Protein AF-A0AA35IEB6-F1 (afdb_monomer_lite)

pLDDT: mean 83.84, std 17.32, range [46.31, 97.5]

Secondary structure (DSSP, 8-state):
--HHHHHHHHHHHHHTSHHHHHHTEEEEEPPTTS-HHHHHHHHHHHHTSTTEEEEEETTTTEEEEEEPPPPTTS-----STT----------

Structure (mmCIF, N/CA/C/O backbone):
data_AF-A0AA35IEB6-F1
#
_entry.id   AF-A0AA35IEB6-F1
#
loop_
_atom_site.group_PDB
_atom_site.id
_atom_site.type_symbol
_atom_site.label_atom_id
_atom_site.label_alt_id
_atom_site.label_comp_id
_atom_site.label_asym_id
_atom_site.label_entity_id
_atom_site.label_seq_id
_atom_site.pdbx_PDB_ins_code
_atom_site.Cartn_x
_atom_site.Cartn_y
_atom_site.Cartn_z
_atom_site.occupancy
_atom_site.B_iso_or_equiv
_atom_site.auth_seq_id
_atom_site.auth_comp_id
_atom_site.auth_asym_id
_atom_site.auth_atom_id
_atom_site.pdbx_PDB_model_num
ATOM 1 N N . MET A 1 1 ? -19.417 -1.787 -1.737 1.00 68.88 1 MET A N 1
ATOM 2 C CA . MET A 1 1 ? -17.959 -1.930 -1.629 1.00 68.88 1 MET A CA 1
ATOM 3 C C . MET A 1 1 ? -17.569 -1.643 -0.193 1.00 68.88 1 MET A C 1
ATOM 5 O O . MET A 1 1 ? -17.894 -0.561 0.297 1.00 68.88 1 MET A O 1
ATOM 9 N N . SER A 1 2 ? -16.994 -2.629 0.488 1.00 90.81 2 SER A N 1
ATOM 10 C CA . SER A 1 2 ? -16.496 -2.500 1.859 1.00 90.81 2 SER A CA 1
ATOM 11 C C . SER A 1 2 ? -15.260 -1.589 1.910 1.00 90.81 2 SER A C 1
ATOM 13 O O . SER A 1 2 ? -14.675 -1.257 0.875 1.00 90.81 2 SER A O 1
ATOM 15 N N . GLY A 1 3 ? -14.870 -1.146 3.110 1.00 92.06 3 GLY A N 1
ATOM 16 C CA . GLY A 1 3 ? -13.639 -0.370 3.284 1.00 92.06 3 GLY A CA 1
ATOM 17 C C . GLY A 1 3 ? -12.388 -1.177 2.907 1.00 92.06 3 GLY A C 1
ATOM 18 O O . GLY A 1 3 ? -11.528 -0.656 2.201 1.00 92.06 3 GLY A O 1
ATOM 19 N N . VAL A 1 4 ? -12.359 -2.470 3.258 1.00 94.62 4 VAL A N 1
ATOM 20 C CA . VAL A 1 4 ? -11.296 -3.422 2.879 1.00 94.62 4 VAL A CA 1
ATOM 21 C C . VAL A 1 4 ? -11.160 -3.520 1.360 1.00 94.62 4 VAL A C 1
ATOM 23 O O . VAL A 1 4 ? -10.070 -3.344 0.826 1.00 94.62 4 VAL A O 1
ATOM 26 N N . GLU A 1 5 ? -12.269 -3.735 0.643 1.00 94.75 5 GLU A N 1
ATOM 27 C CA . GLU A 1 5 ? -12.263 -3.837 -0.824 1.00 94.75 5 GLU A CA 1
ATOM 28 C C . GLU A 1 5 ? -11.749 -2.549 -1.476 1.00 94.75 5 GLU A C 1
ATOM 30 O O . GLU A 1 5 ? -10.971 -2.592 -2.428 1.00 94.75 5 GLU A O 1
ATOM 35 N N . ARG A 1 6 ? -12.154 -1.386 -0.952 1.00 95.50 6 ARG A N 1
ATOM 36 C CA . ARG A 1 6 ? -11.710 -0.088 -1.468 1.00 95.50 6 ARG A CA 1
ATOM 37 C C . ARG A 1 6 ? -10.208 0.115 -1.276 1.00 95.50 6 ARG A C 1
ATOM 39 O O . ARG A 1 6 ? -9.537 0.542 -2.216 1.00 95.50 6 ARG A O 1
ATOM 46 N N . LEU A 1 7 ? -9.692 -0.166 -0.079 1.00 96.75 7 LEU A N 1
ATOM 47 C CA . LEU A 1 7 ? -8.265 -0.053 0.214 1.00 96.75 7 LEU A CA 1
ATOM 48 C C . LEU A 1 7 ? -7.462 -1.046 -0.634 1.00 96.75 7 LEU A C 1
ATOM 50 O O . LEU A 1 7 ? -6.495 -0.645 -1.276 1.00 96.75 7 LEU A O 1
ATOM 54 N N . GLY A 1 8 ? -7.912 -2.299 -0.725 1.00 95.75 8 GLY A N 1
ATOM 55 C CA . GLY A 1 8 ? -7.287 -3.326 -1.559 1.00 95.75 8 GLY A CA 1
ATOM 56 C C . GLY A 1 8 ? -7.196 -2.919 -3.032 1.00 95.75 8 GLY A C 1
ATOM 57 O O . GLY A 1 8 ? -6.128 -3.022 -3.632 1.00 95.75 8 GLY A O 1
ATOM 58 N N . LEU A 1 9 ? -8.269 -2.363 -3.607 1.00 95.75 9 LEU A N 1
ATOM 59 C CA . LEU A 1 9 ? -8.252 -1.841 -4.980 1.00 95.75 9 LEU A CA 1
ATOM 60 C C . LEU A 1 9 ? -7.280 -0.669 -5.150 1.00 95.75 9 LEU A C 1
ATOM 62 O O . LEU A 1 9 ? -6.572 -0.604 -6.155 1.00 95.75 9 LEU A O 1
ATOM 66 N N . ARG A 1 10 ? -7.207 0.244 -4.172 1.00 96.81 10 ARG A N 1
ATOM 67 C CA . ARG A 1 10 ? -6.251 1.359 -4.210 1.00 96.81 10 ARG A CA 1
ATOM 68 C C . ARG A 1 10 ? -4.816 0.842 -4.191 1.00 96.81 10 ARG A C 1
ATOM 70 O O . ARG A 1 10 ? -4.026 1.232 -5.044 1.00 96.81 10 ARG A O 1
ATOM 77 N N . VAL A 1 11 ? -4.499 -0.056 -3.262 1.00 96.38 11 VAL A N 1
ATOM 78 C CA . VAL A 1 11 ? -3.169 -0.667 -3.141 1.00 96.38 11 VAL A CA 1
ATOM 79 C C . VAL A 1 11 ? -2.804 -1.431 -4.412 1.00 96.38 11 VAL A C 1
ATOM 81 O O . VAL A 1 11 ? -1.723 -1.223 -4.957 1.00 96.38 11 VAL A O 1
ATOM 84 N N . SER A 1 12 ? -3.722 -2.237 -4.949 1.00 95.12 12 SER A N 1
ATOM 85 C CA . SER A 1 12 ? -3.519 -2.950 -6.213 1.00 95.12 12 SER A CA 1
ATOM 86 C C . SER A 1 12 ? -3.242 -1.986 -7.370 1.00 95.12 12 SER A C 1
ATOM 88 O O . SER A 1 12 ? -2.302 -2.190 -8.137 1.00 95.12 12 SER A O 1
ATOM 90 N N . SER A 1 13 ? -3.994 -0.885 -7.467 1.00 96.62 13 SER A N 1
ATOM 91 C CA . SER A 1 13 ? -3.747 0.149 -8.475 1.00 96.62 13 SER A CA 1
ATOM 92 C C . SER A 1 13 ? -2.380 0.818 -8.311 1.00 96.62 13 SER A C 1
ATOM 94 O O . SER A 1 13 ? -1.769 1.179 -9.315 1.00 96.62 13 SER A O 1
ATOM 96 N N . MET A 1 14 ? -1.899 1.001 -7.077 1.00 97.00 14 MET A N 1
ATOM 97 C CA . MET A 1 14 ? -0.575 1.567 -6.806 1.00 97.00 14 MET A CA 1
ATOM 98 C C . MET A 1 14 ? 0.534 0.599 -7.215 1.00 97.00 14 MET A C 1
ATOM 100 O O . MET A 1 14 ? 1.466 1.008 -7.900 1.00 97.00 14 MET A O 1
ATOM 104 N N . ILE A 1 15 ? 0.412 -0.682 -6.858 1.00 94.94 15 ILE A N 1
ATOM 105 C CA . ILE A 1 15 ? 1.376 -1.727 -7.227 1.00 94.94 15 ILE A CA 1
ATOM 106 C C . ILE A 1 15 ? 1.441 -1.871 -8.748 1.00 94.94 15 ILE A C 1
ATOM 108 O O . ILE A 1 15 ? 2.528 -1.885 -9.317 1.00 94.94 15 ILE A O 1
ATOM 112 N N . ASN A 1 16 ? 0.293 -1.915 -9.426 1.00 93.62 16 ASN A N 1
ATOM 113 C CA . ASN A 1 16 ? 0.213 -2.072 -10.882 1.00 93.62 16 ASN A CA 1
ATOM 114 C C . ASN A 1 16 ? 0.594 -0.809 -11.671 1.00 93.62 16 ASN A C 1
ATOM 116 O O . ASN A 1 16 ? 0.611 -0.829 -12.902 1.00 93.62 16 ASN A O 1
ATOM 120 N N . HIS A 1 17 ? 0.916 0.299 -10.999 1.00 96.12 17 HIS A N 1
ATOM 121 C CA . HIS A 1 17 ? 1.346 1.511 -11.680 1.00 96.12 17 HIS A CA 1
ATOM 122 C C . HIS A 1 17 ? 2.689 1.277 -12.410 1.00 96.12 17 HIS A C 1
ATOM 124 O O . HIS A 1 17 ? 3.612 0.724 -11.809 1.00 96.12 17 HIS A O 1
ATOM 130 N N . PRO A 1 18 ? 2.879 1.739 -13.666 1.00 94.12 18 PRO A N 1
ATOM 131 C CA . PRO A 1 18 ? 4.096 1.453 -14.437 1.00 94.12 18 PRO A CA 1
ATOM 132 C C . PRO A 1 18 ? 5.397 1.856 -13.734 1.00 94.12 18 PRO A C 1
ATOM 134 O O . PRO A 1 18 ? 6.388 1.133 -13.788 1.00 94.12 18 PRO A O 1
ATOM 137 N N . ILE A 1 19 ? 5.384 2.997 -13.037 1.00 95.50 19 ILE A N 1
ATOM 138 C CA . ILE A 1 19 ? 6.541 3.467 -12.260 1.00 95.50 19 ILE A CA 1
ATOM 139 C C . ILE A 1 19 ? 6.813 2.529 -11.077 1.00 95.50 19 ILE A C 1
ATOM 141 O O . ILE A 1 19 ? 7.963 2.182 -10.836 1.00 95.50 19 ILE A O 1
ATOM 145 N N . ALA A 1 20 ? 5.765 2.071 -10.387 1.00 95.81 20 ALA A N 1
ATOM 146 C CA . ALA A 1 20 ? 5.876 1.158 -9.254 1.00 95.81 20 ALA A CA 1
ATOM 147 C C . ALA A 1 20 ? 6.444 -0.202 -9.679 1.00 95.81 20 ALA A C 1
ATOM 149 O O . ALA A 1 20 ? 7.354 -0.716 -9.036 1.00 95.81 20 ALA A O 1
ATOM 150 N N . GLN A 1 21 ? 5.984 -0.741 -10.811 1.00 94.50 21 GLN A N 1
ATOM 151 C CA . GLN A 1 21 ? 6.522 -1.978 -11.383 1.00 94.50 21 GLN A CA 1
ATOM 152 C C . GLN A 1 21 ? 7.996 -1.860 -11.795 1.00 94.50 21 GLN A C 1
ATOM 154 O O . GLN A 1 21 ? 8.736 -2.831 -11.666 1.00 94.50 21 GLN A O 1
ATOM 159 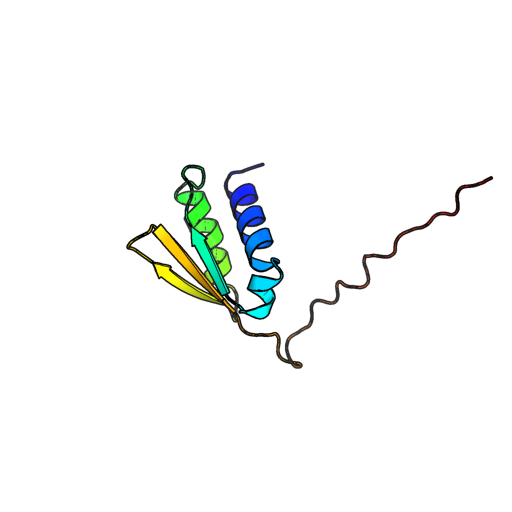N N . GLN A 1 22 ? 8.440 -0.685 -12.258 1.00 92.00 22 GLN A N 1
ATOM 160 C CA . GLN A 1 22 ? 9.847 -0.445 -12.600 1.00 92.00 22 GLN A CA 1
ATOM 161 C C . GLN A 1 22 ? 10.733 -0.292 -11.361 1.00 92.00 22 GLN A C 1
ATOM 163 O O . GLN A 1 22 ? 11.789 -0.913 -11.287 1.00 92.00 22 GLN A O 1
ATOM 168 N N . GLN A 1 23 ? 10.320 0.537 -10.399 1.00 95.25 23 GLN A N 1
ATOM 169 C CA . GLN A 1 23 ? 11.123 0.829 -9.209 1.00 95.25 23 GLN A CA 1
ATOM 170 C C . GLN A 1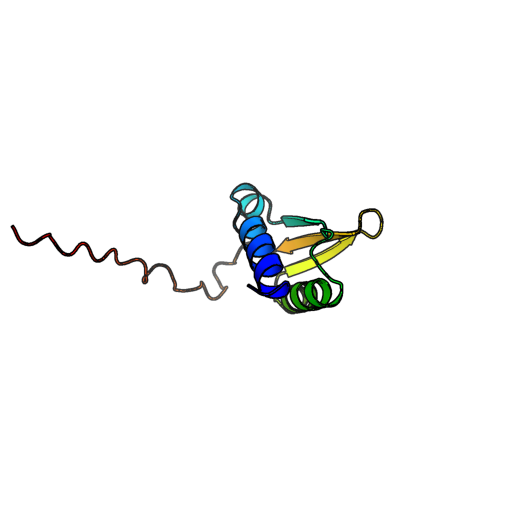 23 ? 11.012 -0.247 -8.125 1.00 95.25 23 GLN A C 1
ATOM 172 O O . GLN A 1 23 ? 11.853 -0.286 -7.233 1.00 95.25 23 GLN A O 1
ATOM 177 N N . ARG A 1 24 ? 9.993 -1.111 -8.218 1.00 95.56 24 ARG A N 1
ATOM 178 C CA . ARG A 1 24 ? 9.719 -2.229 -7.309 1.00 95.56 24 ARG A CA 1
ATOM 179 C C . ARG A 1 24 ? 9.391 -1.826 -5.871 1.00 95.56 24 ARG A C 1
ATOM 181 O O . ARG A 1 24 ? 9.664 -2.559 -4.924 1.00 95.56 24 ARG A O 1
ATOM 188 N N . TRP A 1 25 ? 8.789 -0.653 -5.709 1.00 96.94 25 TRP A N 1
ATOM 189 C CA . TRP A 1 25 ? 8.278 -0.206 -4.420 1.00 96.94 25 TRP A CA 1
ATOM 190 C C . TRP A 1 25 ? 7.151 0.814 -4.558 1.00 96.94 25 TRP A C 1
ATOM 192 O O . TRP A 1 25 ? 7.060 1.519 -5.566 1.00 96.94 25 TRP A O 1
ATOM 202 N N . VAL A 1 26 ? 6.317 0.931 -3.525 1.00 97.50 26 VAL A N 1
ATOM 203 C CA . VAL A 1 26 ? 5.323 2.005 -3.355 1.00 97.50 26 VAL A CA 1
ATOM 204 C C . VAL A 1 26 ? 5.278 2.470 -1.909 1.00 97.50 26 VAL A C 1
ATOM 206 O O . VAL A 1 26 ? 5.566 1.698 -1.002 1.00 97.50 26 VAL A O 1
ATOM 209 N N . VAL A 1 27 ? 4.871 3.719 -1.695 1.00 96.88 27 VAL A N 1
ATOM 210 C CA . VAL A 1 27 ? 4.530 4.238 -0.365 1.00 96.88 27 VAL A CA 1
ATOM 211 C C . VAL A 1 27 ? 3.023 4.416 -0.307 1.00 96.88 27 VAL A C 1
ATOM 213 O O . VAL A 1 27 ? 2.450 5.175 -1.089 1.00 96.88 27 VAL A O 1
ATOM 216 N N . ILE A 1 28 ? 2.373 3.682 0.589 1.00 96.38 28 ILE A N 1
ATOM 217 C CA . ILE A 1 28 ? 0.933 3.735 0.815 1.00 96.38 28 ILE A CA 1
ATOM 218 C C . ILE A 1 28 ? 0.687 4.651 2.000 1.00 96.38 28 ILE A C 1
ATOM 220 O O . ILE A 1 28 ? 0.992 4.301 3.135 1.00 96.38 28 ILE A O 1
ATOM 224 N N . HIS A 1 29 ? 0.087 5.805 1.737 1.00 95.25 29 HIS A N 1
ATOM 225 C CA . HIS A 1 29 ? -0.422 6.669 2.794 1.00 95.25 29 HIS A CA 1
ATOM 226 C C . HIS A 1 29 ? -1.792 6.180 3.250 1.00 95.25 29 HIS A C 1
ATOM 228 O O . HIS A 1 29 ? -2.639 5.816 2.421 1.00 95.25 29 HIS A O 1
ATOM 234 N N . ARG A 1 30 ? -2.013 6.195 4.562 1.00 94.88 30 ARG A N 1
ATOM 235 C CA . ARG A 1 30 ? -3.322 5.943 5.148 1.00 94.88 30 ARG A CA 1
ATOM 236 C C . ARG A 1 30 ? -4.234 7.157 4.955 1.00 94.88 30 ARG A C 1
ATOM 238 O O . ARG A 1 30 ? -3.833 8.282 5.235 1.00 94.88 30 ARG A O 1
ATOM 245 N N . LEU A 1 31 ? -5.450 6.938 4.457 1.00 94.38 31 LEU A N 1
ATOM 246 C CA . LEU A 1 31 ? -6.466 7.983 4.300 1.00 94.38 31 LEU A CA 1
ATOM 247 C C . LEU A 1 31 ? -7.482 7.934 5.441 1.00 94.38 31 LEU A C 1
ATOM 249 O O . LEU A 1 31 ? -7.697 6.886 6.043 1.00 94.38 31 LEU A O 1
ATOM 253 N N . ASP A 1 32 ? -8.214 9.031 5.639 1.00 92.81 32 ASP A N 1
ATOM 254 C CA . ASP A 1 32 ? -9.313 9.117 6.615 1.00 92.81 32 ASP A CA 1
ATOM 255 C C . ASP A 1 32 ? -10.412 8.063 6.387 1.00 92.81 32 ASP A C 1
ATOM 257 O O . ASP A 1 32 ? -11.165 7.724 7.297 1.00 92.81 32 ASP A O 1
ATOM 261 N N . THR A 1 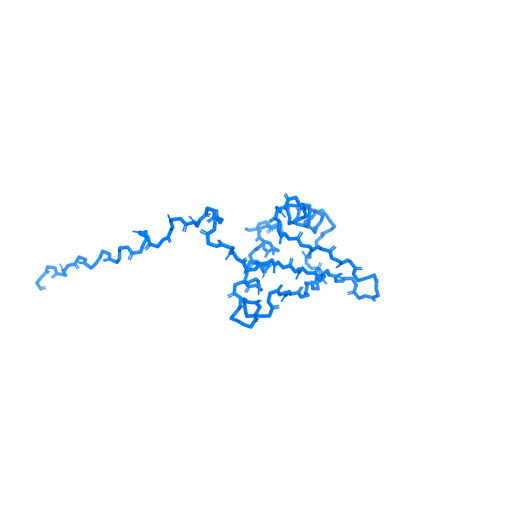33 ? -10.529 7.541 5.160 1.00 91.19 33 THR A N 1
ATOM 262 C CA . THR A 1 33 ? -11.489 6.480 4.822 1.00 91.19 33 THR A CA 1
ATOM 263 C C . THR A 1 33 ? -11.001 5.074 5.151 1.00 91.19 33 THR A C 1
ATOM 265 O O . THR A 1 33 ? -11.789 4.135 5.038 1.00 91.19 33 THR A O 1
ATOM 268 N N . ASP A 1 34 ? -9.727 4.920 5.504 1.00 93.69 34 ASP A N 1
ATOM 269 C CA . ASP A 1 34 ? -9.109 3.639 5.823 1.00 93.69 34 ASP A CA 1
ATOM 270 C C . ASP A 1 34 ? -9.144 3.462 7.345 1.00 93.69 34 ASP A C 1
ATOM 272 O O . ASP A 1 34 ? -8.256 3.911 8.082 1.00 93.69 34 ASP A O 1
ATOM 276 N N . GLY A 1 35 ? -10.225 2.848 7.829 1.00 93.81 35 GLY A N 1
ATOM 277 C CA . GLY A 1 35 ? -10.372 2.513 9.243 1.00 93.81 35 GLY A CA 1
ATOM 278 C C . GLY A 1 35 ? -9.265 1.570 9.724 1.00 93.81 35 GLY A C 1
ATOM 279 O O . GLY A 1 35 ? -8.579 0.934 8.923 1.00 93.81 35 GLY A O 1
ATOM 280 N N . ASP A 1 36 ? -9.052 1.518 11.044 1.00 94.75 36 ASP A N 1
ATOM 281 C CA . ASP A 1 36 ? -7.943 0.750 11.637 1.00 94.75 36 ASP A CA 1
ATOM 282 C C . ASP A 1 36 ? -8.018 -0.721 11.236 1.00 94.75 36 ASP A C 1
ATOM 284 O O . ASP A 1 36 ? -7.033 -1.304 10.797 1.00 94.75 36 ASP A O 1
ATOM 288 N N . ARG A 1 37 ? -9.225 -1.288 11.301 1.00 94.69 37 ARG A N 1
ATOM 289 C CA . ARG A 1 37 ? -9.475 -2.680 10.940 1.00 94.69 37 ARG A CA 1
ATOM 290 C C . ARG A 1 37 ? -9.145 -2.950 9.477 1.00 94.69 37 ARG A C 1
ATOM 292 O O . ARG A 1 37 ? -8.487 -3.936 9.173 1.00 94.69 37 ARG A O 1
ATOM 299 N N . GLU A 1 38 ? -9.636 -2.107 8.572 1.00 95.00 38 GLU A N 1
ATOM 300 C CA . GLU A 1 38 ? -9.405 -2.271 7.140 1.00 95.00 38 GLU A CA 1
ATOM 301 C C . GLU A 1 38 ? -7.917 -2.184 6.809 1.00 95.00 38 GLU A C 1
ATOM 303 O O . GLU A 1 38 ? -7.408 -2.964 6.004 1.00 95.00 38 GLU A O 1
ATOM 308 N N . TRP A 1 39 ? -7.227 -1.240 7.448 1.00 95.81 39 TRP A N 1
ATOM 309 C CA . TRP A 1 39 ? -5.795 -1.050 7.301 1.00 95.81 39 TRP A CA 1
ATOM 310 C C . TRP A 1 39 ? -5.006 -2.262 7.798 1.00 95.81 39 TRP A C 1
ATOM 312 O O . TRP A 1 39 ? -4.185 -2.799 7.057 1.00 95.81 39 TRP A O 1
ATOM 322 N N . GLU A 1 40 ? -5.281 -2.725 9.017 1.00 94.88 40 GLU A N 1
ATOM 323 C CA . GLU A 1 40 ? -4.637 -3.900 9.611 1.00 94.88 40 GLU A CA 1
ATOM 324 C C . GLU A 1 40 ? -4.855 -5.162 8.774 1.00 94.88 40 GLU A C 1
ATOM 326 O O . GLU A 1 40 ? -3.917 -5.927 8.568 1.00 94.88 40 GLU A O 1
ATOM 331 N N . GLU A 1 41 ? -6.065 -5.362 8.251 1.00 95.69 41 GLU A N 1
ATOM 332 C CA . GLU A 1 41 ? -6.404 -6.528 7.436 1.00 95.69 41 GLU A CA 1
ATOM 333 C C . GLU A 1 41 ? -5.616 -6.538 6.117 1.00 95.69 41 GLU A C 1
ATOM 335 O O . GLU A 1 41 ? -4.971 -7.533 5.784 1.00 95.69 41 GLU A O 1
ATOM 340 N N . VAL A 1 42 ? -5.590 -5.412 5.392 1.00 95.69 42 VAL A N 1
ATOM 341 C CA . VAL A 1 42 ? -4.860 -5.319 4.116 1.00 95.69 42 VAL A CA 1
ATOM 342 C C . VAL A 1 42 ? -3.347 -5.388 4.328 1.00 95.69 42 VAL A C 1
ATOM 344 O O . VAL A 1 42 ? -2.665 -6.105 3.597 1.00 95.69 42 VAL A O 1
ATOM 347 N N . MET A 1 43 ? -2.805 -4.684 5.327 1.00 95.06 43 MET A N 1
ATOM 348 C CA . MET A 1 43 ? -1.371 -4.754 5.633 1.00 95.06 43 MET A CA 1
ATOM 349 C C . MET A 1 43 ? -0.969 -6.147 6.133 1.00 95.06 43 MET A C 1
ATOM 351 O O . MET A 1 43 ? 0.111 -6.621 5.798 1.00 95.06 43 MET A O 1
ATOM 355 N N . GLY A 1 44 ? -1.837 -6.830 6.883 1.00 94.56 44 GLY A N 1
ATOM 356 C CA . GLY A 1 44 ? -1.616 -8.207 7.321 1.00 94.56 44 GLY A CA 1
ATOM 357 C C . GLY A 1 44 ? -1.401 -9.154 6.142 1.00 94.56 44 GLY A C 1
ATOM 358 O O . GLY A 1 44 ? -0.374 -9.823 6.080 1.00 94.56 44 GLY A O 1
ATOM 359 N N . ILE A 1 45 ? -2.304 -9.122 5.158 1.00 93.75 45 ILE A N 1
ATOM 360 C CA . ILE A 1 45 ? -2.218 -9.965 3.952 1.00 93.75 45 ILE A CA 1
ATOM 361 C C . ILE A 1 45 ? -0.932 -9.684 3.162 1.00 93.75 45 ILE A C 1
ATOM 363 O O . ILE A 1 45 ? -0.239 -10.605 2.733 1.00 93.75 45 ILE A O 1
ATOM 367 N N . LEU A 1 46 ? -0.587 -8.407 2.975 1.00 93.44 46 LEU A N 1
ATOM 368 C CA . LEU A 1 46 ? 0.612 -8.027 2.221 1.00 93.44 46 LEU A CA 1
ATOM 369 C C . LEU A 1 46 ? 1.897 -8.469 2.923 1.00 93.44 46 LEU A C 1
ATOM 371 O O . LEU A 1 46 ? 2.849 -8.855 2.257 1.00 93.44 46 LEU A O 1
ATOM 375 N N . LYS A 1 47 ? 1.919 -8.447 4.258 1.00 92.50 47 LYS A N 1
ATOM 376 C CA . LYS A 1 47 ? 3.067 -8.885 5.058 1.00 92.50 47 LYS A CA 1
ATOM 377 C C . LYS A 1 47 ? 3.258 -10.404 5.039 1.00 92.50 47 LYS A C 1
ATOM 379 O O . LYS A 1 47 ? 4.378 -10.875 5.197 1.00 92.50 47 LYS A O 1
ATOM 384 N N . GLU A 1 48 ? 2.176 -11.160 4.881 1.00 92.94 48 GLU A N 1
ATOM 385 C CA . GLU A 1 48 ? 2.210 -12.620 4.732 1.00 92.94 48 GLU A CA 1
ATOM 386 C C . GLU A 1 48 ? 2.596 -13.065 3.313 1.00 92.94 48 GLU A C 1
ATOM 388 O O . GLU A 1 48 ? 2.818 -14.252 3.085 1.00 92.94 48 GLU A O 1
ATOM 393 N N . THR A 1 49 ? 2.675 -12.136 2.356 1.00 89.81 49 THR A N 1
ATOM 394 C CA . THR A 1 49 ? 3.034 -12.449 0.971 1.00 89.81 49 THR A CA 1
ATOM 395 C C . THR A 1 49 ? 4.550 -12.579 0.829 1.00 89.81 49 THR A C 1
ATOM 397 O O . THR A 1 49 ? 5.290 -11.623 1.062 1.00 89.81 49 THR A O 1
ATOM 400 N N . ASP A 1 50 ? 5.012 -13.756 0.402 1.00 88.56 50 ASP A N 1
ATOM 401 C CA . ASP A 1 50 ? 6.429 -14.017 0.141 1.00 88.56 50 ASP A CA 1
ATOM 402 C C . ASP A 1 50 ? 7.003 -13.051 -0.910 1.00 88.56 50 ASP A C 1
ATOM 404 O O . ASP A 1 50 ? 6.353 -12.712 -1.901 1.00 88.56 50 ASP A O 1
ATOM 408 N N . GLY A 1 51 ? 8.241 -12.597 -0.689 1.00 87.88 51 GLY A N 1
ATOM 409 C CA . GLY A 1 51 ? 8.922 -11.656 -1.584 1.00 87.88 51 GLY A CA 1
ATOM 410 C C . GLY A 1 51 ? 8.450 -10.200 -1.471 1.00 87.88 51 GLY A C 1
ATOM 411 O O . GLY A 1 51 ? 8.922 -9.364 -2.244 1.00 87.88 51 GLY A O 1
ATOM 412 N N . ILE A 1 52 ? 7.555 -9.881 -0.523 1.00 92.50 52 ILE A N 1
ATOM 413 C CA . ILE A 1 52 ? 7.185 -8.506 -0.165 1.00 92.50 52 ILE A CA 1
ATOM 414 C C . ILE A 1 52 ? 7.860 -8.107 1.150 1.00 92.50 52 ILE A C 1
ATOM 416 O O . ILE A 1 52 ? 7.647 -8.706 2.202 1.00 92.50 52 ILE A O 1
ATOM 420 N N . GLU A 1 53 ? 8.632 -7.027 1.102 1.00 94.44 53 GLU A N 1
ATOM 421 C CA . GLU A 1 53 ? 9.147 -6.338 2.279 1.00 94.44 53 GLU A CA 1
ATOM 422 C C . GLU A 1 53 ? 8.250 -5.148 2.631 1.00 94.44 53 GLU A C 1
ATOM 424 O O . GLU A 1 53 ? 7.818 -4.385 1.761 1.00 94.44 53 GLU A O 1
ATOM 429 N N . MET A 1 54 ? 7.994 -4.965 3.926 1.00 95.12 54 MET A N 1
ATOM 430 C CA . MET A 1 54 ? 7.120 -3.917 4.444 1.00 95.12 54 MET A CA 1
ATOM 431 C C . MET A 1 54 ? 7.823 -3.111 5.536 1.00 95.12 54 MET A C 1
ATOM 433 O O . MET A 1 54 ? 8.281 -3.667 6.533 1.00 95.12 54 MET A O 1
ATOM 437 N N . GLU A 1 55 ? 7.854 -1.792 5.367 1.00 95.88 55 GLU A N 1
ATOM 438 C CA . GLU A 1 55 ? 8.457 -0.831 6.291 1.00 95.88 55 GLU A CA 1
ATOM 439 C C . GLU A 1 55 ? 7.410 0.207 6.712 1.00 95.88 55 GLU A C 1
ATOM 441 O O . GLU A 1 55 ? 6.788 0.849 5.867 1.00 95.88 55 GLU A O 1
ATOM 446 N N . PHE A 1 56 ? 7.188 0.353 8.020 1.00 93.19 56 PHE A N 1
ATOM 447 C CA . PHE A 1 56 ? 6.222 1.303 8.575 1.00 93.19 56 PHE A CA 1
ATOM 448 C C . PHE A 1 56 ? 6.903 2.646 8.844 1.00 93.19 56 PHE A C 1
ATOM 450 O O . PHE A 1 56 ? 7.868 2.713 9.603 1.00 93.19 56 PHE A O 1
ATOM 457 N N . ASN A 1 57 ? 6.364 3.713 8.261 1.00 92.19 57 ASN A N 1
ATOM 458 C CA . ASN A 1 57 ? 6.825 5.078 8.468 1.00 92.19 57 ASN A CA 1
ATOM 459 C C . ASN A 1 57 ? 5.922 5.741 9.524 1.00 92.19 57 ASN A C 1
ATOM 461 O O . ASN A 1 57 ? 4.812 6.195 9.237 1.00 92.19 57 ASN A O 1
ATOM 465 N N . GLU A 1 58 ? 6.378 5.763 10.779 1.00 85.38 58 GLU A N 1
ATOM 466 C CA . GLU A 1 58 ? 5.584 6.278 11.909 1.00 85.38 58 GLU A CA 1
ATOM 467 C C . GLU A 1 58 ? 5.364 7.800 11.853 1.00 85.38 58 GLU A C 1
ATOM 469 O O . GLU A 1 58 ? 4.406 8.307 12.434 1.00 85.38 58 GLU A O 1
ATOM 474 N N . GLU A 1 59 ? 6.222 8.534 11.138 1.00 88.50 59 GLU A N 1
ATOM 475 C CA . GLU A 1 59 ? 6.161 9.998 11.047 1.00 88.50 59 GLU A CA 1
ATOM 476 C C . GLU A 1 59 ? 4.969 10.505 10.219 1.00 88.50 59 GLU A C 1
ATOM 478 O O . GLU A 1 59 ? 4.452 11.589 10.492 1.00 88.50 59 GLU A O 1
ATOM 483 N N . AS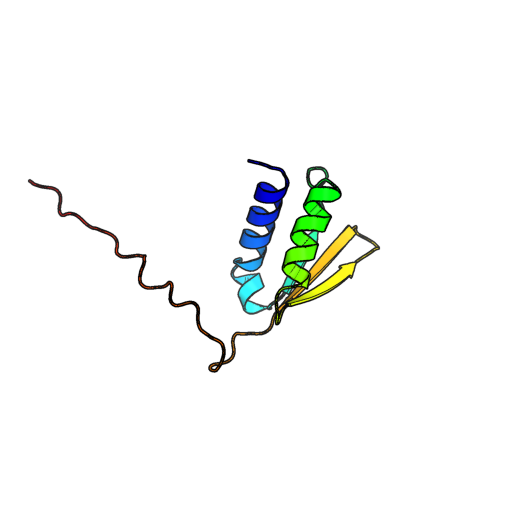P A 1 60 ? 4.517 9.737 9.223 1.00 89.06 60 ASP A N 1
ATOM 484 C CA . ASP A 1 60 ? 3.499 10.157 8.253 1.00 89.06 60 ASP A CA 1
ATOM 485 C C . ASP A 1 60 ? 2.355 9.145 8.061 1.00 89.06 60 ASP A C 1
ATOM 487 O O . ASP A 1 60 ? 1.566 9.268 7.119 1.00 89.06 60 ASP A O 1
ATOM 491 N N . ALA A 1 61 ? 2.245 8.163 8.963 1.00 88.75 61 ALA A N 1
ATOM 492 C CA . ALA A 1 61 ? 1.247 7.094 8.911 1.00 88.75 61 ALA A CA 1
ATOM 493 C C . ALA A 1 61 ? 1.192 6.406 7.532 1.00 88.75 61 ALA A C 1
ATOM 495 O O . ALA A 1 61 ? 0.114 6.154 6.977 1.00 88.75 61 ALA A O 1
ATOM 496 N N . SER A 1 62 ? 2.367 6.123 6.967 1.00 94.31 62 SER A N 1
ATOM 497 C CA . SER A 1 62 ? 2.505 5.437 5.688 1.00 94.31 62 SER A CA 1
ATOM 498 C C . SER A 1 62 ? 3.271 4.125 5.818 1.00 94.31 62 SER A C 1
ATOM 500 O O . SER A 1 62 ? 3.928 3.845 6.820 1.00 94.31 62 SER A O 1
ATOM 502 N N . VAL A 1 63 ? 3.153 3.287 4.794 1.00 96.38 63 VAL A N 1
ATOM 503 C CA . VAL A 1 63 ? 3.880 2.023 4.688 1.00 96.38 63 VAL A CA 1
ATOM 504 C C . VAL A 1 63 ? 4.585 1.973 3.347 1.00 96.38 63 VAL A C 1
ATOM 506 O O . VAL A 1 63 ? 3.951 2.115 2.300 1.00 96.38 63 VAL A O 1
ATOM 509 N N . THR A 1 64 ? 5.891 1.739 3.373 1.00 97.06 64 THR A N 1
ATOM 510 C CA . THR A 1 64 ? 6.664 1.422 2.177 1.00 97.06 64 THR A CA 1
ATOM 511 C C . THR A 1 64 ? 6.586 -0.078 1.922 1.00 97.06 64 THR A C 1
ATOM 513 O O . THR A 1 64 ? 7.001 -0.877 2.760 1.00 97.06 64 THR A O 1
ATOM 516 N N . LEU A 1 65 ? 6.079 -0.463 0.754 1.00 96.75 65 LEU A N 1
ATOM 517 C CA . LEU A 1 65 ? 6.144 -1.832 0.247 1.00 96.75 65 LEU A CA 1
ATOM 518 C C . LEU A 1 65 ? 7.238 -1.930 -0.799 1.00 96.75 65 LEU A C 1
ATOM 520 O O . LEU A 1 65 ? 7.274 -1.099 -1.706 1.00 96.75 65 LEU A O 1
ATOM 524 N N . ARG A 1 66 ? 8.082 -2.954 -0.707 1.00 96.12 66 ARG A N 1
ATOM 525 C CA . ARG A 1 66 ? 9.094 -3.302 -1.711 1.00 96.12 66 ARG A CA 1
ATOM 526 C C . ARG A 1 66 ? 8.910 -4.759 -2.115 1.00 96.12 66 ARG A C 1
ATOM 528 O O . ARG A 1 66 ? 8.506 -5.566 -1.288 1.00 96.12 66 ARG A O 1
ATOM 535 N N . TRP A 1 67 ? 9.165 -5.092 -3.372 1.00 94.69 67 TRP A N 1
ATOM 536 C CA . TRP A 1 67 ? 9.092 -6.477 -3.841 1.00 94.69 67 TRP A CA 1
ATOM 537 C C . TRP A 1 67 ? 10.216 -6.794 -4.810 1.00 94.69 67 TRP A C 1
ATOM 539 O O . TRP A 1 67 ? 10.742 -5.906 -5.473 1.00 94.69 67 TRP A O 1
ATOM 549 N N . GLU A 1 68 ? 10.597 -8.058 -4.919 1.00 85.38 68 GLU A N 1
ATOM 550 C CA . GLU A 1 68 ? 11.594 -8.459 -5.909 1.00 85.38 68 GLU A CA 1
ATOM 551 C C . GLU A 1 68 ? 10.965 -8.618 -7.304 1.00 85.38 68 GLU A C 1
ATOM 553 O O . GLU A 1 68 ? 9.749 -8.750 -7.474 1.00 85.38 68 GLU A O 1
ATOM 558 N N . ALA A 1 69 ? 11.795 -8.543 -8.347 1.00 73.62 69 ALA A N 1
ATOM 559 C CA . ALA A 1 69 ? 11.353 -8.969 -9.667 1.00 73.62 69 ALA A CA 1
ATOM 560 C C . ALA A 1 69 ? 11.206 -10.493 -9.650 1.00 73.62 69 ALA A C 1
ATOM 562 O O . ALA A 1 69 ? 12.107 -11.167 -9.159 1.00 73.62 69 ALA A O 1
ATOM 563 N N . PHE A 1 70 ? 10.113 -11.013 -10.218 1.00 62.88 70 PHE A N 1
ATOM 564 C CA . PHE A 1 70 ? 9.947 -12.454 -10.397 1.00 62.88 70 PHE A CA 1
ATOM 565 C C . PHE A 1 70 ? 11.194 -13.028 -11.072 1.00 62.88 70 PHE A C 1
ATOM 567 O O . PHE A 1 70 ? 11.578 -12.595 -12.166 1.00 62.88 70 PHE A O 1
ATOM 574 N N . SER A 1 71 ? 11.839 -13.963 -10.389 1.00 59.59 71 SER A N 1
ATOM 575 C CA . SER A 1 71 ? 12.933 -14.739 -10.949 1.00 59.59 71 SER A CA 1
ATOM 576 C C . SER A 1 71 ? 12.364 -15.714 -11.979 1.00 59.59 71 SER A C 1
ATOM 578 O O . SER A 1 71 ? 11.185 -16.056 -11.948 1.00 59.59 71 SER A O 1
ATOM 580 N N . ASP A 1 72 ? 13.192 -16.187 -12.910 1.00 57.22 72 ASP A N 1
ATO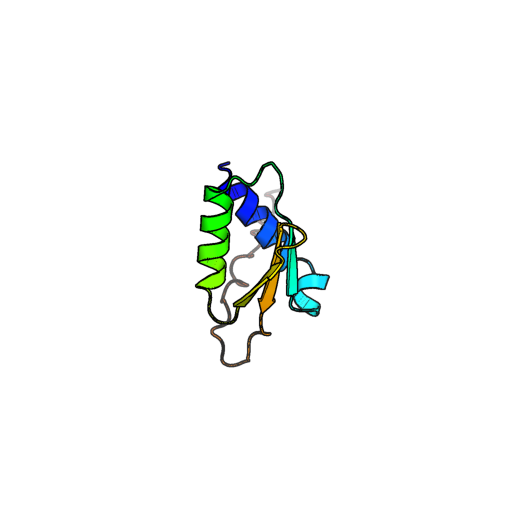M 581 C CA . ASP A 1 72 ? 12.746 -17.127 -13.956 1.00 57.22 72 ASP A CA 1
ATOM 582 C C . ASP A 1 72 ? 12.219 -18.464 -13.385 1.00 57.22 72 ASP A C 1
ATOM 584 O O . ASP A 1 72 ? 11.503 -19.194 -14.066 1.00 57.22 72 ASP A O 1
ATOM 588 N N . ASP A 1 73 ? 12.564 -18.744 -12.124 1.00 57.44 73 ASP A N 1
ATOM 589 C CA . ASP A 1 73 ? 12.170 -19.914 -11.333 1.00 57.44 73 ASP A CA 1
ATOM 590 C C . ASP A 1 73 ? 10.861 -19.703 -10.541 1.00 57.44 73 ASP A C 1
ATOM 592 O O . ASP A 1 73 ? 10.281 -20.667 -10.041 1.00 57.44 73 ASP A O 1
ATOM 596 N N . ASP A 1 74 ? 10.362 -18.463 -10.436 1.00 58.50 74 ASP A N 1
ATOM 597 C CA . ASP A 1 74 ? 9.092 -18.202 -9.761 1.00 58.50 74 ASP A CA 1
ATOM 598 C C . ASP A 1 74 ? 7.928 -18.728 -10.610 1.00 58.50 74 ASP A C 1
ATOM 600 O O . ASP A 1 74 ? 7.915 -18.540 -11.836 1.00 58.50 74 ASP A O 1
ATOM 604 N N . PRO A 1 75 ? 6.911 -19.362 -9.994 1.00 56.56 75 PRO A N 1
ATOM 605 C CA . PRO A 1 75 ? 5.728 -19.808 -10.709 1.00 56.56 75 PRO A CA 1
ATOM 606 C C . PRO A 1 75 ? 5.028 -18.591 -11.316 1.00 56.56 75 PRO A C 1
ATOM 608 O O . PRO A 1 75 ? 4.274 -17.877 -10.656 1.00 56.56 75 PRO A O 1
ATOM 611 N N . ARG A 1 76 ? 5.289 -18.347 -12.603 1.00 54.03 76 ARG A N 1
ATOM 612 C CA . ARG A 1 76 ? 4.630 -17.292 -13.369 1.00 54.03 76 ARG A CA 1
ATOM 613 C C . ARG A 1 76 ? 3.128 -17.538 -13.299 1.00 54.03 76 ARG A C 1
ATOM 615 O O . ARG A 1 76 ? 2.666 -18.634 -13.624 1.00 54.03 76 ARG A O 1
ATOM 622 N N . ALA A 1 77 ? 2.368 -16.526 -12.891 1.00 55.56 77 ALA A N 1
ATOM 623 C CA . ALA A 1 77 ? 0.920 -16.570 -12.984 1.00 55.56 77 ALA A CA 1
ATOM 624 C C . ALA A 1 77 ? 0.543 -16.764 -14.463 1.00 55.56 77 ALA A C 1
ATOM 626 O O . ALA A 1 77 ? 0.666 -15.843 -15.265 1.00 55.56 77 ALA A O 1
ATOM 627 N N . GLN A 1 78 ? 0.126 -17.976 -14.830 1.00 47.59 78 GLN A N 1
ATOM 628 C CA . GLN A 1 78 ? -0.395 -18.312 -16.155 1.00 47.59 78 GLN A CA 1
ATOM 629 C C . GLN A 1 78 ? -1.782 -17.676 -16.310 1.00 47.59 78 GLN A C 1
ATOM 631 O O . GLN A 1 78 ? -2.794 -18.354 -16.207 1.00 47.59 78 GLN A O 1
ATOM 636 N N . ASN A 1 79 ? -1.846 -16.354 -16.455 1.00 48.88 79 ASN A N 1
ATOM 637 C CA . ASN A 1 79 ? -3.096 -15.624 -16.674 1.00 48.88 79 ASN A CA 1
ATOM 638 C C . ASN A 1 79 ? -2.942 -14.598 -17.808 1.00 48.88 79 ASN A C 1
ATOM 640 O O . ASN A 1 79 ? -3.454 -13.487 -17.720 1.00 48.88 79 ASN A O 1
ATOM 644 N N . GLU A 1 80 ? -2.222 -14.955 -18.873 1.00 46.31 80 GLU A N 1
ATOM 645 C CA . GLU A 1 80 ? -2.301 -14.233 -20.155 1.00 46.31 80 GLU A CA 1
ATOM 646 C C . GLU A 1 80 ? -3.300 -14.888 -21.132 1.00 46.31 80 GLU A C 1
ATOM 648 O O . GLU A 1 80 ? -3.726 -14.242 -22.084 1.00 46.31 80 GLU A O 1
ATOM 653 N N . ASP A 1 81 ? -3.759 -16.121 -20.872 1.00 46.31 81 ASP A N 1
ATOM 654 C CA . ASP A 1 81 ? -4.662 -16.854 -21.777 1.00 46.31 81 ASP A CA 1
ATOM 655 C C . ASP A 1 81 ? -6.164 -16.532 -21.603 1.00 46.31 81 ASP A C 1
ATOM 657 O O . ASP A 1 81 ? -6.974 -16.927 -22.441 1.00 46.31 81 ASP A O 1
ATOM 661 N N . GLU A 1 82 ? -6.572 -15.771 -20.577 1.00 47.56 82 GLU A N 1
ATOM 662 C CA . GLU A 1 82 ? -7.981 -15.366 -20.372 1.00 47.56 82 GLU A CA 1
ATOM 663 C C . GLU A 1 82 ? -8.274 -13.928 -20.851 1.00 47.56 82 GLU A C 1
ATOM 665 O O . GLU A 1 82 ? -9.124 -13.223 -20.321 1.00 47.56 82 GLU A O 1
ATOM 670 N N . PHE A 1 83 ? -7.579 -13.472 -21.893 1.00 46.94 83 PHE A N 1
ATOM 671 C CA . PHE A 1 83 ? -8.022 -12.344 -22.723 1.00 46.94 83 PHE A CA 1
ATOM 672 C C . PHE A 1 83 ? -8.210 -12.807 -24.171 1.00 46.94 83 PHE A C 1
ATOM 674 O O . PHE A 1 83 ? -7.744 -12.176 -25.118 1.00 46.94 83 PHE A O 1
ATOM 681 N N . VAL A 1 84 ? -8.930 -13.915 -24.379 1.00 46.34 84 VAL A N 1
ATOM 682 C CA . VAL A 1 84 ? -9.542 -14.161 -25.689 1.00 46.34 84 VAL A CA 1
ATOM 683 C C . VAL A 1 84 ? -10.674 -13.151 -25.826 1.00 46.34 84 VAL A C 1
ATOM 685 O O . VAL A 1 84 ? -11.780 -13.358 -25.328 1.00 46.34 84 VAL A O 1
ATOM 688 N N . ALA A 1 85 ? -10.383 -12.023 -26.474 1.00 53.38 85 ALA A N 1
ATOM 689 C CA . ALA A 1 85 ? -11.412 -11.171 -27.038 1.00 53.38 85 ALA A CA 1
ATOM 690 C C . ALA A 1 85 ? -12.266 -12.060 -27.947 1.00 53.38 85 ALA A C 1
ATOM 692 O O . ALA A 1 85 ? -11.838 -12.459 -29.030 1.00 53.38 85 ALA A O 1
ATOM 693 N N . ILE A 1 86 ? -13.452 -12.431 -27.472 1.00 54.22 86 ILE A N 1
ATOM 694 C CA . ILE A 1 86 ? -14.457 -13.090 -28.291 1.00 54.22 86 ILE A CA 1
ATOM 695 C C . ILE A 1 86 ? -14.982 -11.995 -29.227 1.00 54.22 86 ILE A C 1
ATOM 697 O O . ILE A 1 86 ? -16.014 -11.381 -28.972 1.00 54.22 86 ILE A O 1
ATOM 701 N N . GLU A 1 87 ? -14.228 -11.670 -30.279 1.00 55.41 87 GLU A N 1
ATOM 702 C CA . GLU A 1 87 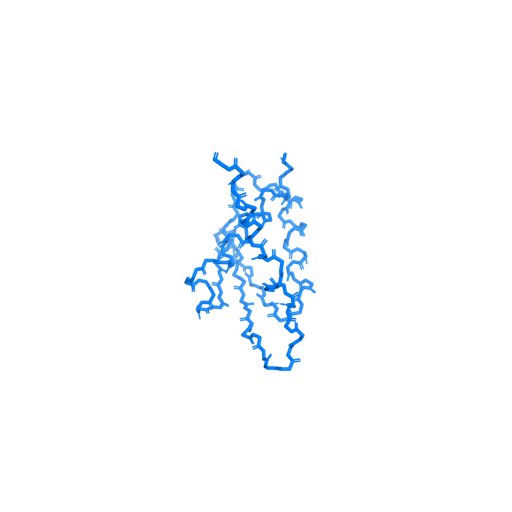? -14.803 -11.025 -31.454 1.00 55.41 87 GLU A CA 1
ATOM 703 C C . GLU A 1 87 ? -15.747 -12.055 -32.077 1.00 55.41 87 GLU A C 1
ATOM 705 O O . GLU A 1 87 ? -15.370 -12.827 -32.958 1.00 55.41 87 GLU A O 1
ATOM 710 N N . GLU A 1 88 ? -16.984 -12.119 -31.581 1.00 60.03 88 GLU A N 1
ATOM 711 C CA . GLU A 1 88 ? -18.060 -12.683 -32.381 1.00 60.03 88 GLU A CA 1
ATOM 712 C C . GLU A 1 88 ? -18.222 -11.755 -33.594 1.00 60.03 88 GLU A C 1
ATOM 714 O O . GLU A 1 88 ? -18.554 -10.577 -33.411 1.00 60.03 88 GLU A O 1
ATOM 719 N N . PRO A 1 89 ? -17.963 -12.215 -34.834 1.00 57.28 89 PRO A N 1
ATOM 720 C CA . PRO A 1 89 ? -18.258 -11.396 -35.995 1.00 57.28 89 PRO A CA 1
ATOM 721 C C . PRO A 1 89 ? -19.757 -11.100 -35.977 1.00 57.28 89 PRO A C 1
ATOM 723 O O . PRO A 1 89 ? -20.577 -12.021 -35.953 1.00 57.28 89 PRO A O 1
ATOM 726 N N . ALA A 1 90 ? -20.107 -9.812 -35.962 1.00 61.19 90 ALA A N 1
ATOM 727 C CA . ALA A 1 90 ? -21.492 -9.375 -36.014 1.00 61.19 90 ALA A CA 1
ATOM 728 C C . ALA A 1 90 ? -22.187 -10.058 -37.206 1.00 61.19 90 ALA A C 1
ATOM 730 O O . ALA A 1 90 ? -21.687 -9.969 -38.336 1.00 61.19 90 ALA A O 1
ATOM 731 N N . PRO A 1 91 ? -23.306 -10.768 -36.989 1.00 73.06 91 PRO A N 1
ATOM 732 C CA . PRO A 1 91 ? -24.049 -11.325 -38.095 1.00 73.06 91 PRO A CA 1
ATOM 733 C C . PRO A 1 91 ? -24.734 -10.166 -38.833 1.00 73.06 91 PRO A C 1
ATOM 735 O O . PRO A 1 91 ? -25.667 -9.571 -38.304 1.00 73.06 91 PRO A O 1
ATOM 738 N N . PHE A 1 92 ? -24.221 -9.930 -40.049 1.00 65.19 92 PHE A N 1
ATOM 739 C CA . PHE A 1 92 ? -24.730 -9.147 -41.191 1.00 65.19 92 PHE A CA 1
ATOM 740 C C . PHE A 1 92 ? -24.922 -7.626 -41.048 1.00 65.19 92 PHE A C 1
ATOM 742 O O . PHE A 1 92 ? -25.722 -7.152 -40.215 1.00 65.19 92 PHE A O 1
#

Sequence (92 aa):
MSGVERLGLRVSSMINHPIAQQQRWVVIHRLDTDGDREWEEVMGILKETDGIEMEFNEEDASVTLRWEAFSDDDPRAQNEDEFVAIEEPAPF

Foldseek 3Di:
DDLLVVLLVVVVCQCPPPVCVVVQKDKAADDPSNDPVSVCVNVVVQVPDPQWDWDADPVRRIIMIGGDDDDPPHPPPPPPPPPPPPPPPPDD

Radius of gyration: 17.23 Å; chains: 1; bounding box: 38×30×53 Å